Protein AF-A0A2T0QJN2-F1 (afdb_monomer)

Secondary structure (DSSP, 8-state):
-HHHHHHHT-TTEEEEEE-SSSSSEEEEE--SSHHHHHHHHHHTGGGSTT---------S--S------S---

Radius of gyration: 14.13 Å; Cα contacts (8 Å, |Δi|>4): 46; chains: 1; bounding box: 36×33×32 Å

pLDDT: mean 91.4, std 7.51, range [58.47, 97.94]

Structure (mmCIF, N/CA/C/O backbone):
data_AF-A0A2T0QJN2-F1
#
_entry.id   AF-A0A2T0QJN2-F1
#
loop_
_atom_site.group_PDB
_atom_site.id
_atom_site.type_symbol
_atom_site.label_atom_id
_atom_site.label_alt_id
_atom_site.label_comp_id
_atom_site.label_asym_id
_atom_site.label_entity_id
_atom_site.label_seq_id
_atom_site.pdbx_PDB_ins_code
_atom_site.Cartn_x
_atom_site.Cartn_y
_atom_site.Cartn_z
_atom_site.occupancy
_atom_site.B_iso_or_equiv
_atom_site.auth_seq_id
_atom_site.auth_comp_id
_atom_site.auth_asym_id
_atom_site.auth_atom_id
_atom_site.pdbx_PDB_model_num
ATOM 1 N N . MET A 1 1 ? -0.115 -2.591 17.547 1.00 60.50 1 MET A N 1
ATOM 2 C CA . MET A 1 1 ? -0.858 -3.855 17.333 1.00 60.50 1 MET A CA 1
ATOM 3 C C . MET A 1 1 ? -2.278 -3.661 16.809 1.00 60.50 1 MET A C 1
ATOM 5 O O . MET A 1 1 ? -2.718 -4.525 16.066 1.00 60.50 1 MET A O 1
ATOM 9 N N . GLU A 1 2 ? -3.040 -2.636 17.211 1.00 81.00 2 GLU A N 1
ATOM 10 C CA . GLU A 1 2 ? -4.427 -2.473 16.727 1.00 81.00 2 GLU A CA 1
ATOM 11 C C . GLU A 1 2 ? -4.492 -2.061 15.248 1.00 81.00 2 GLU A C 1
ATOM 13 O O . GLU A 1 2 ? -5.282 -2.619 14.495 1.00 81.00 2 GLU A O 1
ATOM 18 N N . PHE A 1 3 ? -3.601 -1.165 14.814 1.00 86.56 3 PHE A N 1
ATOM 19 C CA . PHE A 1 3 ? -3.4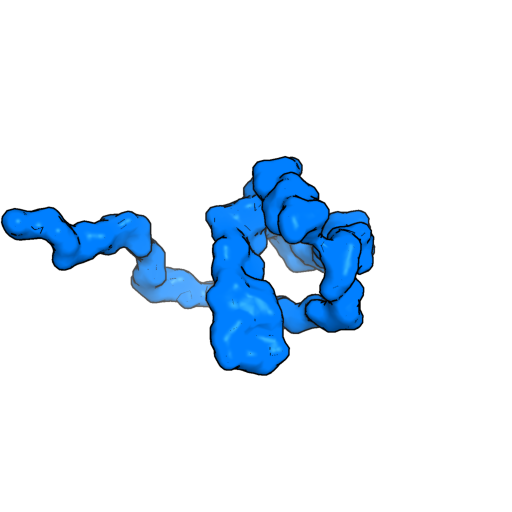78 -0.750 13.415 1.00 86.56 3 PHE A CA 1
ATOM 20 C C . PHE A 1 3 ? -3.062 -1.914 12.503 1.00 86.56 3 PHE A C 1
ATOM 22 O O . PHE A 1 3 ? -3.717 -2.192 11.506 1.00 86.56 3 PHE A O 1
ATOM 29 N N . GLU A 1 4 ? -2.011 -2.643 12.877 1.00 87.00 4 GLU A N 1
ATOM 30 C CA . GLU A 1 4 ? -1.459 -3.755 12.100 1.00 87.00 4 GLU A CA 1
ATOM 31 C C . GLU A 1 4 ? -2.465 -4.906 11.978 1.00 87.00 4 GLU A C 1
ATOM 33 O O . GLU A 1 4 ? -2.593 -5.498 10.913 1.00 87.00 4 GLU A O 1
ATOM 38 N N . ARG A 1 5 ? -3.235 -5.187 13.041 1.00 87.12 5 ARG A N 1
ATOM 39 C CA . ARG A 1 5 ? -4.331 -6.169 12.985 1.00 87.12 5 ARG A CA 1
ATOM 40 C C . ARG A 1 5 ? -5.491 -5.698 12.121 1.00 87.12 5 ARG A C 1
ATOM 42 O O . ARG A 1 5 ? -6.090 -6.516 11.436 1.00 87.12 5 ARG A O 1
ATOM 49 N N . ALA A 1 6 ? -5.831 -4.411 12.175 1.00 88.62 6 ALA A N 1
ATOM 50 C CA . ALA A 1 6 ? -6.881 -3.860 11.329 1.00 88.62 6 ALA A CA 1
ATOM 51 C C . ALA A 1 6 ? -6.496 -3.930 9.843 1.00 88.62 6 ALA A C 1
ATOM 53 O O . ALA A 1 6 ? -7.361 -4.201 9.019 1.00 88.62 6 ALA A O 1
ATOM 54 N N . LEU A 1 7 ? -5.212 -3.748 9.511 1.00 90.38 7 LEU A N 1
ATOM 55 C CA . LEU A 1 7 ? -4.701 -3.876 8.144 1.00 90.38 7 LEU A CA 1
ATOM 56 C C . LEU A 1 7 ? -4.769 -5.301 7.590 1.00 90.38 7 LEU A C 1
ATOM 58 O O . LEU A 1 7 ? -5.060 -5.462 6.412 1.00 90.38 7 LEU A O 1
ATOM 62 N N . ASP A 1 8 ? -4.522 -6.317 8.419 1.00 88.06 8 ASP A N 1
ATOM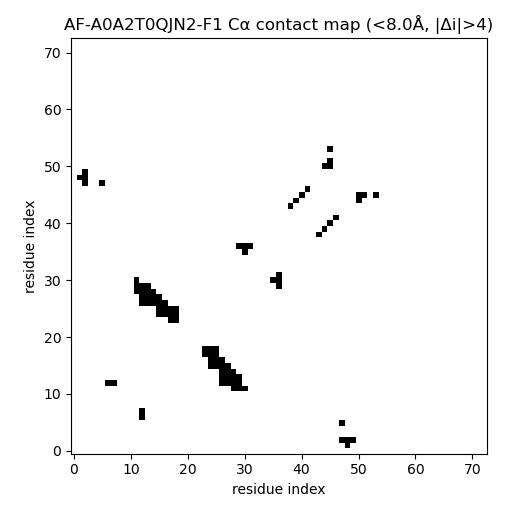 63 C CA . ASP A 1 8 ? -4.507 -7.726 7.991 1.00 88.06 8 ASP A CA 1
ATOM 64 C C . ASP A 1 8 ? -5.867 -8.203 7.443 1.00 88.06 8 ASP A C 1
ATOM 66 O O . ASP A 1 8 ? -5.942 -9.153 6.672 1.00 88.06 8 ASP A O 1
ATOM 70 N N . ALA A 1 9 ? -6.955 -7.519 7.812 1.00 89.06 9 ALA A N 1
ATOM 71 C CA . ALA A 1 9 ? -8.309 -7.809 7.346 1.00 89.06 9 ALA A CA 1
ATOM 72 C C . ALA A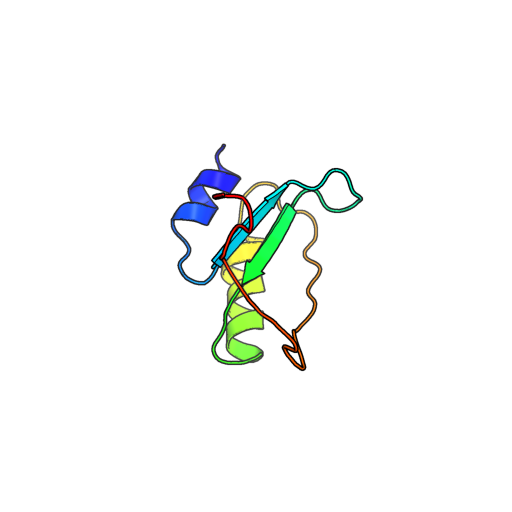 1 9 ? -8.717 -7.042 6.069 1.00 89.06 9 ALA A C 1
ATOM 74 O O . ALA A 1 9 ? -9.881 -7.119 5.673 1.00 89.06 9 ALA A O 1
ATOM 75 N N . ILE A 1 10 ? -7.816 -6.260 5.464 1.00 94.56 10 ILE A N 1
ATOM 76 C CA . ILE A 1 10 ? -8.129 -5.374 4.336 1.00 94.56 10 ILE A CA 1
ATOM 77 C C . ILE A 1 10 ? -7.474 -5.903 3.058 1.00 94.56 10 ILE A C 1
ATOM 79 O O . ILE A 1 10 ? -6.286 -5.687 2.823 1.00 94.56 10 ILE A O 1
ATOM 83 N N . ASP A 1 11 ? -8.274 -6.540 2.204 1.00 94.00 11 ASP A N 1
ATOM 84 C CA . ASP A 1 11 ? -7.811 -7.201 0.976 1.00 94.00 11 ASP A CA 1
ATOM 85 C C . ASP A 1 11 ? -7.155 -6.237 -0.030 1.00 94.00 11 ASP A C 1
ATOM 87 O O . ASP A 1 11 ? -6.259 -6.625 -0.783 1.00 94.00 11 ASP A O 1
ATOM 91 N N . GLU A 1 12 ? -7.563 -4.964 -0.053 1.00 96.56 12 GLU A N 1
ATOM 92 C CA . GLU A 1 12 ? -6.959 -3.950 -0.919 1.00 96.56 12 GLU A CA 1
ATOM 93 C C . GLU A 1 12 ? -5.504 -3.625 -0.535 1.00 96.56 12 GLU A C 1
ATOM 95 O O . GLU A 1 12 ? -4.759 -3.095 -1.364 1.00 96.56 12 GLU A O 1
ATOM 100 N N . VAL A 1 13 ? -5.073 -3.933 0.696 1.00 96.50 13 VAL A N 1
ATOM 101 C CA . VAL A 1 13 ? -3.704 -3.705 1.181 1.00 96.50 13 VAL A CA 1
ATOM 102 C C . VAL A 1 13 ? -2.842 -4.931 0.877 1.00 96.50 13 VAL A C 1
ATOM 104 O O . VAL A 1 13 ? -2.829 -5.918 1.601 1.00 96.50 13 VAL A O 1
ATOM 107 N N . LEU A 1 14 ? -2.041 -4.845 -0.184 1.00 94.75 14 LEU A N 1
ATOM 108 C CA . LEU A 1 14 ? -1.170 -5.937 -0.631 1.00 94.75 14 LEU A CA 1
ATOM 109 C C . LEU A 1 14 ? 0.098 -6.091 0.213 1.00 94.75 14 LEU A C 1
ATOM 111 O O . LEU A 1 14 ? 0.701 -7.164 0.241 1.00 94.75 14 LEU A O 1
ATOM 115 N N . SER A 1 15 ? 0.567 -5.004 0.822 1.00 94.69 15 SER A N 1
ATOM 116 C CA . SER A 1 15 ? 1.679 -5.040 1.769 1.00 94.69 15 SER A CA 1
ATOM 117 C C . SER A 1 15 ? 1.731 -3.795 2.650 1.00 94.69 15 SER A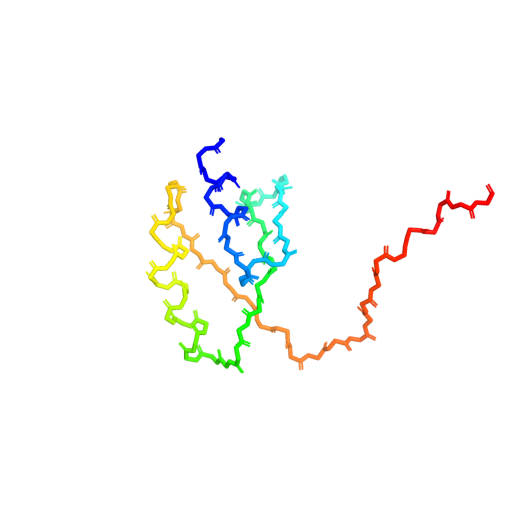 C 1
ATOM 119 O O . SER A 1 15 ? 1.282 -2.716 2.260 1.00 94.69 15 SER A O 1
ATOM 121 N N . CYS A 1 16 ? 2.317 -3.958 3.836 1.00 94.06 16 CYS A N 1
ATOM 122 C CA . CYS A 1 16 ? 2.575 -2.899 4.803 1.00 94.06 16 CYS A CA 1
ATOM 123 C C . CYS A 1 16 ? 4.011 -3.021 5.322 1.00 94.06 16 CYS A C 1
ATOM 125 O O . CYS A 1 16 ? 4.437 -4.104 5.726 1.00 94.06 16 CYS A O 1
ATOM 127 N N . TYR A 1 17 ? 4.751 -1.915 5.307 1.00 93.00 17 TYR A N 1
ATOM 128 C CA . TYR A 1 17 ? 6.127 -1.842 5.791 1.00 93.00 17 TYR A CA 1
ATOM 129 C C . TYR A 1 17 ? 6.260 -0.721 6.811 1.00 93.00 17 TYR A C 1
ATOM 131 O O . TYR A 1 17 ? 5.745 0.369 6.581 1.00 93.00 17 TYR A O 1
ATOM 139 N N . ILE A 1 18 ? 6.996 -0.970 7.893 1.00 92.06 18 ILE A N 1
ATOM 140 C CA . ILE A 1 18 ? 7.444 0.081 8.811 1.00 92.06 18 ILE A CA 1
ATOM 141 C C . ILE A 1 18 ? 8.741 0.658 8.258 1.00 92.06 18 ILE A C 1
ATOM 143 O O . ILE A 1 18 ? 9.660 -0.101 7.932 1.00 92.06 18 ILE A O 1
ATOM 147 N N . LEU A 1 19 ? 8.823 1.980 8.152 1.00 92.62 19 LEU A N 1
ATOM 148 C CA . LEU A 1 19 ? 10.022 2.662 7.674 1.00 92.62 19 LEU A CA 1
ATOM 149 C C . LEU A 1 19 ? 10.711 3.398 8.826 1.00 92.62 19 LEU A C 1
ATOM 151 O O . LEU A 1 19 ? 10.083 3.822 9.786 1.00 92.62 19 LEU A O 1
ATOM 155 N N . SER A 1 20 ? 12.027 3.576 8.721 1.00 91.81 20 SER A N 1
ATOM 156 C CA . SER A 1 20 ? 12.793 4.437 9.634 1.00 91.81 20 SER A CA 1
ATOM 157 C C . SER A 1 20 ? 12.801 5.911 9.196 1.00 91.81 20 SER A C 1
ATOM 159 O O . SER A 1 20 ? 13.632 6.679 9.678 1.00 91.81 20 SER A O 1
ATOM 161 N N . GLY A 1 21 ? 11.996 6.257 8.186 1.00 87.25 21 GLY A N 1
ATOM 162 C CA . GLY A 1 21 ? 11.976 7.556 7.513 1.00 87.25 21 GLY A CA 1
ATOM 163 C C . GLY A 1 21 ? 10.992 8.541 8.143 1.00 87.25 21 GLY A C 1
ATOM 164 O O . GLY A 1 21 ? 10.706 8.465 9.333 1.00 87.25 21 GLY A O 1
ATOM 165 N N . GLU A 1 22 ? 10.498 9.484 7.336 1.00 85.75 22 GLU A N 1
ATOM 166 C CA . GLU A 1 22 ? 9.498 10.467 7.781 1.00 85.75 22 GLU A CA 1
ATOM 167 C C . GLU A 1 22 ? 8.115 9.836 7.966 1.00 85.75 22 GLU A C 1
ATOM 169 O O . GLU A 1 22 ? 7.378 10.207 8.880 1.00 85.75 22 GLU A O 1
ATOM 174 N N . GLU A 1 23 ? 7.757 8.887 7.104 1.00 89.62 23 GLU A N 1
ATOM 175 C CA . GLU A 1 23 ? 6.533 8.111 7.222 1.00 89.62 23 GLU A CA 1
ATOM 176 C C . GLU A 1 23 ? 6.754 6.870 8.089 1.00 89.62 23 GLU A C 1
ATOM 178 O O . GLU A 1 23 ? 7.648 6.069 7.827 1.00 89.62 23 GLU A O 1
ATOM 183 N N . ASP A 1 24 ? 5.884 6.661 9.078 1.00 89.25 24 ASP A N 1
ATOM 184 C CA . ASP A 1 24 ? 5.943 5.473 9.938 1.00 89.25 24 ASP A CA 1
ATOM 185 C C . ASP A 1 24 ? 5.616 4.185 9.159 1.00 89.25 24 ASP A C 1
ATOM 187 O O . ASP A 1 24 ? 6.185 3.125 9.426 1.00 89.25 24 ASP A O 1
ATOM 191 N N . TYR A 1 25 ? 4.708 4.280 8.178 1.00 92.25 25 TYR A N 1
ATOM 192 C CA . TYR A 1 25 ? 4.217 3.149 7.393 1.00 92.25 25 TYR A CA 1
ATOM 193 C C . TYR A 1 25 ? 4.154 3.456 5.897 1.00 92.25 25 TYR A C 1
ATOM 195 O O . TYR A 1 25 ? 3.660 4.504 5.481 1.00 92.25 25 TYR A O 1
ATOM 203 N N . LEU A 1 26 ? 4.552 2.475 5.086 1.00 94.12 26 LEU A N 1
ATOM 204 C CA . LEU A 1 26 ? 4.319 2.439 3.647 1.00 94.12 26 LEU A CA 1
ATOM 205 C C . LEU A 1 26 ? 3.377 1.290 3.302 1.00 94.12 26 LEU A C 1
ATOM 207 O O . LEU A 1 26 ? 3.700 0.120 3.514 1.00 94.12 26 LEU A O 1
ATOM 211 N N . LEU A 1 27 ? 2.233 1.639 2.722 1.00 95.38 27 LEU A N 1
ATOM 212 C CA . LEU A 1 27 ? 1.238 0.689 2.242 1.00 95.38 27 LEU A CA 1
ATOM 213 C C . LEU A 1 27 ? 1.316 0.567 0.725 1.00 95.38 27 LEU A C 1
ATOM 215 O O . LEU A 1 27 ? 1.365 1.572 0.013 1.00 95.38 27 LEU A O 1
ATOM 219 N N . ARG A 1 28 ? 1.254 -0.666 0.224 1.00 96.00 28 ARG A N 1
ATOM 220 C CA . ARG A 1 28 ? 0.991 -0.935 -1.187 1.00 96.00 28 ARG A CA 1
ATOM 221 C C . ARG A 1 28 ? -0.458 -1.367 -1.329 1.00 96.00 28 ARG A C 1
ATOM 223 O O . ARG A 1 28 ? -0.841 -2.403 -0.799 1.00 96.00 28 ARG A O 1
ATOM 230 N N . VAL A 1 29 ? -1.246 -0.563 -2.032 1.00 96.44 29 VAL A N 1
ATOM 231 C CA . VAL A 1 29 ? -2.697 -0.737 -2.153 1.00 96.44 29 VAL A CA 1
ATOM 232 C C . VAL A 1 29 ? -3.073 -0.936 -3.615 1.00 96.44 29 VAL A C 1
ATOM 234 O O . VAL A 1 29 ? -2.477 -0.309 -4.492 1.00 96.44 29 VAL A O 1
ATOM 237 N N . VAL A 1 30 ? -4.066 -1.784 -3.873 1.00 96.31 30 VAL A N 1
ATOM 238 C CA . VAL A 1 30 ? -4.692 -1.932 -5.189 1.00 96.31 30 VAL A CA 1
ATOM 239 C C . VAL A 1 30 ? -6.132 -1.428 -5.156 1.00 96.31 30 VAL A C 1
ATOM 241 O O . VAL A 1 30 ? -6.856 -1.624 -4.188 1.00 96.31 30 VAL A O 1
ATOM 244 N N . ALA A 1 31 ? -6.545 -0.765 -6.229 1.00 96.69 31 ALA A N 1
ATOM 245 C CA . ALA A 1 31 ? -7.919 -0.341 -6.456 1.00 96.69 31 ALA A CA 1
ATOM 246 C C . ALA A 1 31 ? -8.232 -0.461 -7.952 1.00 96.69 31 ALA A C 1
ATOM 248 O O . ALA A 1 31 ? -7.319 -0.453 -8.780 1.00 96.69 31 ALA A O 1
ATOM 249 N N . THR A 1 32 ? -9.513 -0.570 -8.302 1.00 96.50 32 THR A N 1
ATOM 250 C CA . THR A 1 32 ? -9.952 -0.691 -9.703 1.00 96.50 32 THR A CA 1
ATOM 251 C C . THR A 1 32 ? -9.703 0.581 -10.508 1.00 96.50 32 THR A C 1
ATOM 253 O O . THR A 1 32 ? -9.427 0.513 -11.702 1.00 96.50 32 THR A O 1
ATOM 256 N N . ASP A 1 33 ? -9.798 1.734 -9.849 1.00 96.25 33 ASP A N 1
ATOM 257 C CA . ASP A 1 33 ? -9.659 3.066 -10.425 1.00 96.25 33 ASP A CA 1
ATOM 258 C C . ASP A 1 33 ? -9.412 4.113 -9.316 1.00 96.25 33 ASP A C 1
ATOM 260 O O . ASP A 1 33 ? -9.325 3.795 -8.123 1.00 96.25 33 ASP A O 1
ATOM 264 N N . LEU A 1 34 ? -9.270 5.380 -9.718 1.00 95.56 34 LEU A N 1
ATOM 265 C CA . LEU A 1 34 ? -8.995 6.489 -8.803 1.00 95.56 34 LEU A CA 1
ATOM 266 C C . LEU A 1 34 ? -10.168 6.804 -7.864 1.00 95.56 34 LEU A C 1
ATOM 268 O O . LEU A 1 34 ? -9.926 7.203 -6.724 1.00 95.56 34 LEU A O 1
ATOM 272 N N . ASP A 1 35 ? -11.413 6.611 -8.302 1.00 97.31 35 ASP A N 1
ATOM 273 C CA . ASP A 1 35 ? -12.594 6.890 -7.482 1.00 97.31 35 ASP A CA 1
ATOM 274 C C . ASP A 1 35 ? -12.762 5.819 -6.399 1.00 97.31 35 ASP A C 1
ATOM 276 O O . ASP A 1 35 ? -13.041 6.132 -5.236 1.00 97.31 35 ASP A O 1
ATOM 280 N N . ALA A 1 36 ? -12.525 4.554 -6.748 1.00 97.25 36 ALA A N 1
ATOM 281 C CA . ALA A 1 36 ? -12.453 3.447 -5.807 1.00 97.25 36 ALA A CA 1
ATOM 282 C C . ALA A 1 36 ? -11.357 3.694 -4.761 1.00 97.25 36 ALA A C 1
ATOM 284 O O . ALA A 1 36 ? -11.628 3.611 -3.561 1.00 97.25 36 ALA A O 1
ATOM 285 N N . PHE A 1 37 ? -10.156 4.102 -5.191 1.00 97.25 37 PHE A N 1
ATOM 286 C CA . PHE A 1 37 ? -9.075 4.449 -4.267 1.00 97.25 37 PHE A CA 1
ATOM 287 C C . PHE A 1 37 ? -9.437 5.631 -3.357 1.00 97.25 37 PHE A C 1
ATOM 289 O O . PHE A 1 37 ? -9.213 5.571 -2.149 1.00 97.25 37 PHE A O 1
ATOM 296 N N . ALA A 1 38 ? -10.006 6.711 -3.899 1.00 96.00 38 ALA A N 1
ATOM 297 C CA . ALA A 1 38 ? -10.373 7.885 -3.110 1.00 96.00 38 ALA A CA 1
ATOM 298 C C . ALA A 1 38 ? -11.417 7.545 -2.034 1.00 96.00 38 ALA A C 1
ATOM 300 O O . ALA A 1 38 ? -11.318 8.010 -0.893 1.00 96.00 38 ALA A O 1
ATOM 301 N N . ASN A 1 39 ? -12.393 6.701 -2.381 1.00 96.62 39 ASN A N 1
ATOM 302 C CA . ASN A 1 39 ? -13.380 6.185 -1.438 1.00 96.62 39 ASN A CA 1
ATOM 303 C C . ASN A 1 39 ? -12.736 5.299 -0.369 1.00 96.62 39 ASN A C 1
ATOM 305 O O . ASN A 1 39 ? -13.006 5.498 0.816 1.00 96.62 39 ASN A O 1
ATOM 309 N N . PHE A 1 40 ? -11.873 4.368 -0.771 1.00 96.31 40 PHE A N 1
ATOM 310 C CA . PHE A 1 40 ? -11.137 3.488 0.133 1.00 96.31 40 PHE A CA 1
ATOM 311 C C . PHE A 1 40 ? -10.269 4.283 1.119 1.00 96.31 40 PHE A C 1
ATOM 313 O O . PHE A 1 40 ? -10.378 4.111 2.331 1.00 96.31 40 PHE A O 1
ATOM 320 N N . SER A 1 41 ? -9.485 5.239 0.622 1.00 95.50 41 SER A N 1
ATOM 321 C CA . SER A 1 41 ? -8.625 6.097 1.439 1.00 95.50 41 S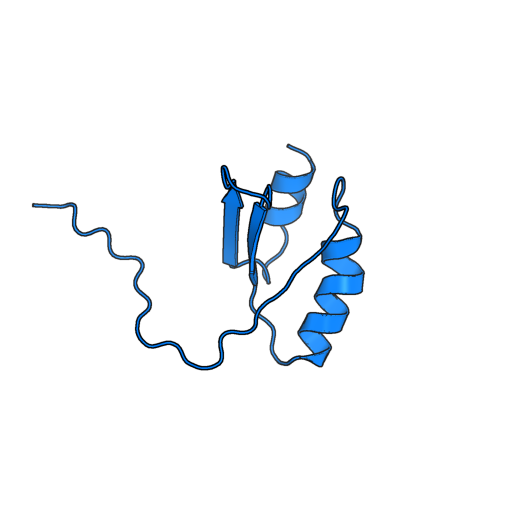ER A CA 1
ATOM 322 C C . SER A 1 41 ? -9.423 6.881 2.487 1.00 95.50 41 SER A C 1
ATOM 324 O O . SER A 1 41 ? -9.074 6.882 3.667 1.00 95.50 41 SER A O 1
ATOM 326 N N . ARG A 1 42 ? -10.553 7.486 2.098 1.00 94.44 42 ARG A N 1
ATOM 327 C CA . ARG A 1 42 ? -11.386 8.281 3.017 1.00 94.44 42 ARG A CA 1
ATOM 328 C C . ARG A 1 42 ? -12.187 7.448 4.013 1.00 94.44 42 ARG A C 1
ATOM 330 O O . ARG A 1 42 ? -12.397 7.907 5.130 1.00 94.44 42 ARG A O 1
ATOM 337 N N . LYS A 1 43 ? -12.710 6.291 3.602 1.00 94.50 43 LYS A N 1
ATOM 338 C CA . LYS A 1 43 ? -13.640 5.497 4.424 1.00 94.50 43 LYS A CA 1
ATOM 339 C C . LYS A 1 43 ? -12.945 4.430 5.256 1.00 94.50 43 LYS A C 1
ATOM 341 O O . LYS A 1 43 ? -13.445 4.096 6.322 1.00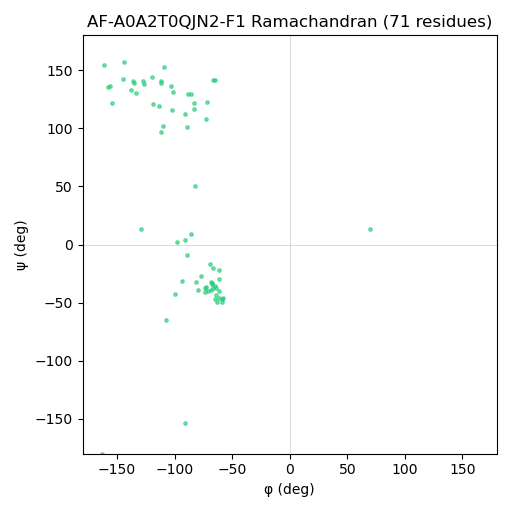 94.50 43 LYS A O 1
ATOM 346 N N . VAL A 1 44 ? -11.835 3.895 4.755 1.00 94.00 44 VAL A N 1
ATOM 347 C CA . VAL A 1 44 ? -11.113 2.785 5.377 1.00 94.00 44 VAL A CA 1
ATOM 348 C C . VAL A 1 44 ? -9.823 3.304 5.992 1.00 94.00 44 VAL A C 1
ATOM 350 O O . VAL A 1 44 ? -9.712 3.336 7.212 1.00 94.00 44 VAL A O 1
ATOM 353 N N . LEU A 1 45 ? -8.879 3.794 5.180 1.00 93.62 45 LEU A N 1
ATOM 354 C CA . LEU A 1 45 ? -7.551 4.166 5.686 1.00 93.62 45 LEU A CA 1
ATOM 355 C C . LEU A 1 45 ? -7.598 5.323 6.690 1.00 93.62 45 LEU A C 1
ATOM 357 O O . LEU A 1 45 ? -6.962 5.249 7.734 1.00 93.62 45 LEU A O 1
ATOM 361 N N . ALA A 1 46 ? -8.377 6.371 6.415 1.00 92.88 46 ALA A N 1
ATOM 362 C CA . ALA A 1 46 ? -8.509 7.511 7.325 1.00 92.88 46 ALA A CA 1
ATOM 363 C C . ALA A 1 46 ? -9.266 7.173 8.623 1.00 92.88 46 ALA A C 1
ATOM 365 O O . ALA A 1 46 ? -9.191 7.933 9.585 1.00 92.88 46 ALA A O 1
ATOM 366 N N . ALA A 1 47 ? -9.998 6.054 8.653 1.00 91.88 47 ALA A N 1
ATOM 367 C CA . ALA A 1 47 ? -10.684 5.561 9.844 1.00 91.88 47 ALA A CA 1
ATOM 368 C C . ALA A 1 47 ? -9.804 4.626 10.689 1.00 91.88 47 ALA A C 1
ATOM 370 O O . ALA A 1 47 ? -10.189 4.273 11.806 1.00 91.88 47 ALA A O 1
ATOM 371 N N . LEU A 1 48 ? -8.635 4.217 10.179 1.00 91.50 48 LEU A N 1
ATOM 372 C CA . LEU A 1 48 ? -7.715 3.379 10.933 1.00 91.50 48 LEU A CA 1
ATOM 373 C C . LEU A 1 48 ? -7.153 4.147 12.139 1.00 91.50 48 LEU A C 1
ATOM 375 O O . LEU A 1 48 ? -6.846 5.342 12.052 1.00 91.50 48 LEU A O 1
ATOM 379 N N . PRO A 1 49 ? -6.983 3.466 13.282 1.00 88.50 49 PRO A N 1
ATOM 380 C CA . PRO A 1 49 ? -6.498 4.110 14.489 1.00 88.50 49 PRO A CA 1
ATOM 381 C C . PRO A 1 49 ? -5.057 4.592 14.287 1.00 88.50 49 PRO A C 1
ATOM 383 O O . PRO A 1 49 ? -4.233 3.887 13.709 1.00 88.50 49 PRO A O 1
ATOM 386 N N . HIS A 1 50 ? -4.741 5.770 14.830 1.00 88.50 50 HIS A N 1
ATOM 387 C CA . HIS A 1 50 ? -3.411 6.400 14.777 1.00 88.50 50 HIS A CA 1
ATOM 388 C C . HIS A 1 50 ? -2.968 6.908 13.392 1.00 88.50 50 HIS A C 1
ATOM 390 O O . HIS A 1 50 ? -1.808 7.281 13.222 1.00 88.50 50 HIS A O 1
ATOM 396 N N . VAL A 1 51 ? -3.880 7.009 12.420 1.00 90.56 51 VAL A N 1
ATOM 397 C CA . VAL A 1 51 ? -3.597 7.668 11.138 1.00 90.56 51 VAL A CA 1
ATOM 398 C C . VAL A 1 51 ? -3.776 9.180 11.270 1.00 90.56 51 VAL A C 1
ATOM 400 O O . VAL A 1 51 ? -4.868 9.676 11.533 1.00 90.56 51 VAL A O 1
ATOM 403 N N . ARG A 1 52 ? -2.683 9.927 11.085 1.00 90.81 52 ARG A N 1
ATOM 404 C CA . ARG A 1 52 ? -2.669 11.401 11.147 1.00 90.81 52 ARG A CA 1
ATOM 405 C C . ARG A 1 52 ? -2.711 12.054 9.769 1.00 90.81 52 ARG A C 1
ATOM 407 O O . ARG A 1 52 ? -3.403 13.046 9.580 1.00 90.81 52 ARG A O 1
ATOM 414 N N . GLU A 1 53 ? -1.948 11.518 8.826 1.00 92.19 53 GLU A N 1
ATOM 415 C CA . GLU A 1 53 ? -1.836 12.032 7.465 1.00 92.19 53 GLU A CA 1
ATOM 416 C C . GLU A 1 53 ? -1.664 10.850 6.512 1.00 92.19 53 GLU A C 1
ATOM 418 O O . GLU A 1 53 ? -0.990 9.875 6.842 1.00 92.19 53 GLU A O 1
ATOM 423 N N . ILE A 1 54 ? -2.281 10.941 5.335 1.00 93.69 54 ILE A N 1
ATOM 424 C CA . ILE A 1 54 ? -2.127 9.964 4.259 1.00 93.69 54 ILE A CA 1
ATOM 425 C C . ILE A 1 54 ? -1.538 10.697 3.061 1.00 93.69 54 ILE A C 1
ATOM 427 O O . ILE A 1 54 ? -2.143 11.634 2.538 1.00 93.69 54 ILE A O 1
ATOM 431 N N . ARG A 1 55 ? -0.375 10.234 2.605 1.00 94.25 55 ARG A N 1
ATOM 432 C CA . ARG A 1 55 ? 0.228 10.637 1.333 1.00 94.25 55 ARG A CA 1
ATOM 433 C C . ARG A 1 55 ? 0.196 9.456 0.385 1.00 94.25 55 ARG A C 1
ATOM 435 O O . ARG A 1 55 ? 0.422 8.319 0.789 1.00 94.25 55 ARG A O 1
ATOM 442 N N . SER A 1 56 ? -0.127 9.712 -0.875 1.00 94.31 56 SER A N 1
ATOM 443 C CA . SER A 1 56 ? -0.310 8.649 -1.860 1.00 94.31 56 SER A CA 1
ATOM 444 C C . SER A 1 56 ? 0.359 9.015 -3.171 1.00 94.31 56 SER A C 1
ATOM 446 O O . SER A 1 56 ? 0.303 10.161 -3.613 1.00 94.31 56 SER A O 1
ATOM 448 N N . ALA A 1 57 ? 0.970 8.014 -3.794 1.00 94.62 57 ALA A N 1
ATOM 449 C CA . ALA A 1 57 ? 1.522 8.085 -5.134 1.00 94.62 57 ALA A CA 1
ATOM 450 C C . ALA A 1 57 ? 0.949 6.927 -5.954 1.00 94.62 57 ALA A C 1
ATOM 452 O O . ALA A 1 57 ? 0.794 5.817 -5.444 1.00 94.62 57 ALA A O 1
ATOM 453 N N . PHE A 1 58 ? 0.640 7.189 -7.221 1.00 95.62 58 PHE A N 1
ATOM 454 C CA . PHE A 1 58 ? 0.083 6.189 -8.126 1.00 95.62 58 PHE A CA 1
ATOM 455 C C . PHE A 1 58 ? 1.170 5.664 -9.056 1.00 95.62 58 PHE A C 1
ATOM 457 O O . PHE A 1 58 ? 1.918 6.435 -9.663 1.00 95.62 58 PHE A O 1
ATOM 464 N N . VAL A 1 59 ? 1.257 4.340 -9.174 1.00 95.38 59 VAL A N 1
ATOM 465 C CA . VAL A 1 59 ? 2.182 3.696 -10.106 1.00 95.38 59 VAL A CA 1
ATOM 466 C C . VAL A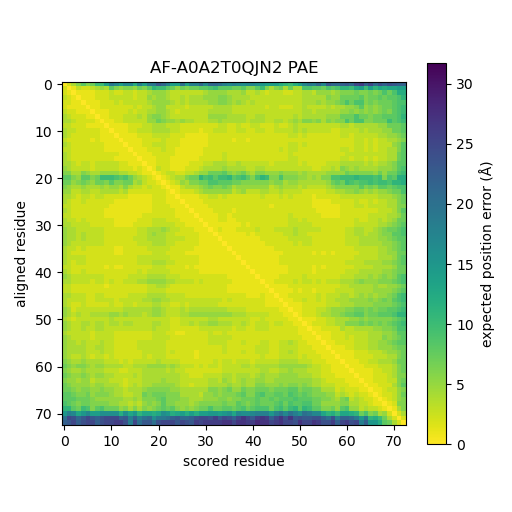 1 59 ? 1.652 3.887 -11.523 1.00 95.38 59 VAL A C 1
ATOM 468 O O . VAL A 1 59 ? 0.667 3.273 -11.913 1.00 95.38 59 VAL A O 1
ATOM 471 N N . MET A 1 60 ? 2.318 4.741 -12.298 1.00 95.88 60 MET A N 1
ATOM 472 C CA . MET A 1 60 ? 1.935 5.014 -13.689 1.00 95.88 60 MET A CA 1
ATOM 473 C C . MET A 1 60 ? 2.448 3.944 -14.660 1.00 95.88 60 MET A C 1
ATOM 475 O O . MET A 1 60 ? 1.818 3.675 -15.678 1.00 95.88 60 MET A O 1
ATOM 479 N N . HIS A 1 61 ? 3.610 3.351 -14.370 1.00 96.62 61 HIS A N 1
ATOM 480 C CA . HIS A 1 61 ? 4.225 2.326 -15.207 1.00 96.62 61 HIS A CA 1
ATOM 481 C C . HIS A 1 61 ? 5.141 1.418 -14.378 1.00 96.62 61 HIS A C 1
ATOM 483 O O . HIS A 1 61 ? 6.111 1.884 -13.776 1.00 96.62 61 HIS A O 1
ATOM 489 N N . THR A 1 62 ? 4.868 0.114 -14.379 1.00 96.06 62 THR A N 1
ATOM 490 C CA . THR A 1 62 ? 5.686 -0.882 -13.676 1.00 96.06 62 THR A CA 1
ATOM 491 C C . THR A 1 62 ? 6.758 -1.428 -14.611 1.00 96.06 62 THR A C 1
ATOM 493 O O . THR A 1 62 ? 6.456 -2.138 -15.564 1.00 96.06 62 THR A O 1
ATOM 496 N N . ILE A 1 63 ? 8.028 -1.124 -14.331 1.00 97.94 63 ILE A N 1
ATOM 497 C CA . ILE A 1 63 ? 9.158 -1.651 -15.118 1.00 97.94 63 ILE A CA 1
ATOM 498 C C . ILE A 1 63 ? 9.493 -3.096 -14.711 1.00 97.94 63 ILE A C 1
ATOM 500 O O . ILE A 1 63 ? 9.820 -3.922 -15.559 1.00 97.94 63 ILE A O 1
ATOM 504 N N . LYS A 1 64 ? 9.434 -3.414 -13.411 1.00 94.56 64 LYS A N 1
ATOM 505 C CA . LYS A 1 64 ? 9.745 -4.740 -12.863 1.00 94.56 64 LYS A CA 1
ATOM 506 C C . LYS A 1 64 ? 9.037 -4.944 -11.528 1.00 94.56 64 LYS A C 1
ATOM 508 O O . LYS A 1 64 ? 9.112 -4.083 -10.659 1.00 94.56 64 LYS A O 1
ATOM 513 N N . GLU A 1 65 ? 8.456 -6.121 -11.343 1.00 93.94 65 GLU A N 1
ATOM 514 C CA . GLU A 1 65 ? 7.920 -6.592 -10.068 1.00 93.94 65 GLU A CA 1
ATOM 515 C C . GLU A 1 65 ? 8.306 -8.066 -9.885 1.00 93.94 65 GLU A C 1
ATOM 517 O O . GLU A 1 65 ? 8.232 -8.860 -10.821 1.00 93.94 65 GLU A O 1
ATOM 522 N N . SER A 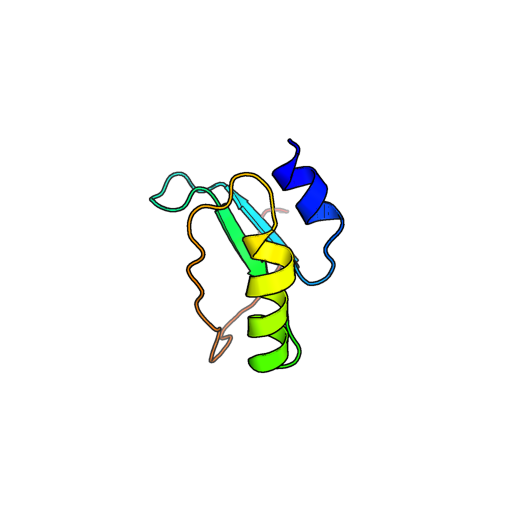1 66 ? 8.819 -8.432 -8.709 1.00 92.38 66 SER A N 1
ATOM 523 C CA . SER A 1 66 ? 9.256 -9.799 -8.416 1.00 92.38 66 SER A CA 1
ATOM 524 C C . SER A 1 66 ? 9.266 -10.041 -6.916 1.00 92.38 66 SER A C 1
ATOM 526 O O . SER A 1 66 ? 9.825 -9.251 -6.164 1.00 92.38 66 SER A O 1
ATOM 528 N N . HIS A 1 67 ? 8.7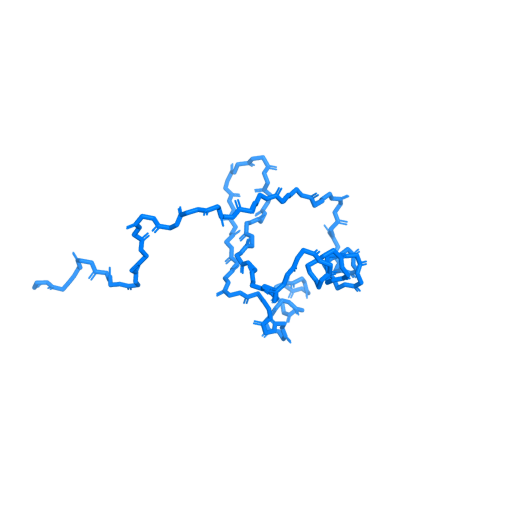42 -11.194 -6.508 1.00 89.94 67 HIS A N 1
ATOM 529 C CA . HIS A 1 67 ? 8.805 -11.685 -5.128 1.00 89.94 67 HIS A CA 1
ATOM 530 C C . HIS A 1 67 ? 9.933 -12.703 -4.907 1.00 89.94 67 HIS A C 1
ATOM 532 O O . HIS A 1 67 ? 10.076 -13.259 -3.822 1.00 89.94 67 HIS A O 1
ATOM 538 N N . ARG A 1 68 ? 10.737 -12.987 -5.939 1.00 90.75 68 ARG A N 1
ATOM 539 C CA . ARG A 1 68 ? 11.850 -13.937 -5.835 1.00 90.75 68 ARG A CA 1
ATOM 540 C C . ARG A 1 68 ? 12.985 -13.344 -5.010 1.00 90.75 68 ARG A C 1
ATOM 542 O O . ARG A 1 68 ? 13.548 -12.318 -5.389 1.00 90.75 68 ARG A O 1
ATOM 549 N N . LEU A 1 69 ? 13.353 -14.040 -3.939 1.00 89.25 69 LEU A N 1
ATOM 550 C CA . LEU A 1 69 ? 14.565 -13.765 -3.178 1.00 89.25 69 LEU A CA 1
ATOM 551 C C . LEU A 1 69 ? 15.757 -14.441 -3.873 1.00 89.25 69 LEU A C 1
ATOM 553 O O . LEU A 1 69 ? 15.739 -15.661 -4.043 1.00 89.25 69 LEU A O 1
ATOM 557 N N . PRO A 1 70 ? 16.799 -13.697 -4.274 1.00 85.94 70 PRO A N 1
ATOM 558 C CA . PRO A 1 70 ? 17.976 -14.263 -4.926 1.00 85.94 70 PRO A CA 1
ATOM 559 C C . PRO A 1 70 ? 18.960 -14.832 -3.888 1.00 85.94 70 PRO A C 1
ATOM 561 O O . PRO A 1 70 ? 20.126 -14.459 -3.879 1.00 85.94 70 PRO A O 1
ATOM 564 N N . LEU A 1 71 ? 18.476 -15.664 -2.960 1.00 82.31 71 LEU A N 1
ATOM 565 C CA . LEU A 1 71 ? 19.228 -16.082 -1.765 1.00 82.31 71 LEU A CA 1
ATOM 566 C C . LEU A 1 71 ? 19.262 -17.602 -1.542 1.00 82.31 71 LEU A C 1
ATOM 568 O O . LEU A 1 71 ? 19.654 -18.053 -0.472 1.00 82.31 71 LEU A O 1
ATOM 572 N N . LEU A 1 72 ? 18.877 -18.394 -2.542 1.00 60.12 72 LEU A N 1
ATOM 573 C CA . LEU A 1 72 ? 19.084 -19.842 -2.537 1.00 60.12 72 LEU A CA 1
ATOM 574 C C . LEU A 1 72 ? 20.108 -20.192 -3.619 1.00 60.12 72 LEU A C 1
ATOM 576 O O . LEU A 1 72 ? 19.761 -20.291 -4.797 1.00 60.12 72 LEU A O 1
ATOM 580 N N . ALA A 1 73 ? 21.361 -20.327 -3.188 1.00 58.47 73 ALA A N 1
ATOM 581 C CA . ALA A 1 73 ? 22.385 -21.138 -3.834 1.00 58.47 73 ALA A CA 1
ATOM 582 C C . ALA A 1 73 ? 22.781 -22.242 -2.849 1.00 58.47 73 ALA A C 1
ATOM 584 O O . ALA A 1 73 ? 22.898 -21.915 -1.645 1.00 58.47 73 ALA A O 1
#

Foldseek 3Di:
DQLVVLLVPDPQFPDWDQDPDPDRIDTDGDDPDDVRVVCCCVPPVVPRPPDDDDDDDDDPDDPDDDPDDPPDD

Sequence (73 aa):
MEFERALDAIDEVLSCYILSGEEDYLLRVVATDLDAFANFSRKVLAALPHVREIRSAFVMHTIKESHRLPLLA

Solvent-accessible surface area (backbone atoms only — not comparable to full-atom values): 5049 Å² total; per-residue (Å²): 110,70,49,63,55,57,48,74,75,36,84,45,52,77,45,78,43,80,48,97,65,95,51,64,63,50,73,43,71,63,61,95,45,72,67,55,39,53,51,43,44,63,67,49,56,60,63,40,69,91,59,87,80,88,86,87,84,79,88,87,74,87,91,78,87,78,89,80,73,96,76,82,130

Nearest PDB structures (foldseek):
  2p6s-assembly1_H  TM=9.552E-01  e=1.762E-04  Neisseria meningitidis MC58
  2gqq-assembly1_A-2  TM=9.775E-01  e=2.121E-03  Escherichia coli
  2zbc-assembly1_C-2  TM=8.338E-01  e=2.553E-02  Sulfurisphaera tokodaii str. 7
  2cg4-assembly1_A  TM=7.485E-01  e=3.911E-02  Escherichia coli
  7fby-assembly1_A  TM=6.832E-01  e=8.547E-02  Pyrococcus horikoshii OT3

Mean predicted aligned error: 4.16 Å